Protein AF-A0A7S3SI74-F1 (afdb_monomer_lite)

Foldseek 3Di:
DDDDDDLLVCLVVVPLVVLLVRVVVVLVVVCVVADLVCQQVAEDAAEAEPSLVPHDPVSSVSNLVSVQVSSVPSSHHYDSVRRYYDDPVNVVVVVVVVVCVVVVVPDPPPDDDDDDDDDDDDDDDDDDDDDDDDDDDD

pLDDT: mean 81.72, std 22.65, range [31.23, 97.69]

Sequence (138 aa):
KKVKPGLSSFAARMDLDGCQKNIEELLAFASQFVPKERRSSTPALLKATAGLRAQPAEKASAVLRTVRQTLASSGYKFEDSWADIIKGKEEGGLAWVAANYLHGTFAAECLQNKVGNGGTSGSVVGPSHCKVKGQRDT

Radius of gyration: 23.01 Å; chains: 1; bounding box: 38×57×64 Å

Structure (mmCIF, N/CA/C/O backbone):
data_AF-A0A7S3SI74-F1
#
_entry.id   AF-A0A7S3SI74-F1
#
loop_
_atom_site.group_PDB
_atom_site.id
_atom_site.type_symbol
_atom_site.label_atom_id
_atom_site.label_alt_id
_atom_site.label_comp_id
_atom_site.label_asym_id
_atom_site.label_entity_id
_atom_site.label_seq_id
_atom_site.pdbx_PDB_ins_code
_atom_site.Cartn_x
_atom_site.Cartn_y
_atom_site.Cartn_z
_atom_site.occupancy
_atom_site.B_iso_or_equiv
_atom_site.auth_seq_id
_atom_site.auth_comp_id
_atom_site.auth_asym_id
_atom_site.auth_atom_id
_atom_site.pdbx_PDB_model_num
ATOM 1 N N . LYS A 1 1 ? -12.321 3.335 -3.061 1.00 85.19 1 LYS A N 1
ATOM 2 C CA . LYS A 1 1 ? -11.743 4.098 -4.198 1.00 85.19 1 LYS A CA 1
ATOM 3 C C . LYS A 1 1 ? -10.522 3.345 -4.728 1.00 85.19 1 LYS A C 1
ATOM 5 O O . LYS A 1 1 ? -9.789 2.791 -3.922 1.00 85.19 1 LYS A O 1
ATOM 10 N N . LYS A 1 2 ? -10.308 3.298 -6.048 1.00 89.44 2 LYS A N 1
ATOM 11 C CA . LYS A 1 2 ? -9.064 2.811 -6.673 1.00 89.44 2 LYS A CA 1
ATOM 12 C C . LYS A 1 2 ? -8.493 3.948 -7.511 1.00 89.44 2 LYS A C 1
ATOM 14 O O . LYS A 1 2 ? -9.251 4.560 -8.260 1.00 89.44 2 LYS A O 1
ATOM 19 N N . VAL A 1 3 ? -7.198 4.222 -7.382 1.00 90.81 3 VAL A N 1
ATOM 20 C CA . VAL A 1 3 ? -6.516 5.283 -8.135 1.00 90.81 3 VAL A CA 1
ATOM 21 C C . VAL A 1 3 ? -5.533 4.642 -9.116 1.00 90.81 3 VAL A C 1
ATOM 23 O O . VAL A 1 3 ? -4.977 3.574 -8.856 1.00 90.81 3 VAL A O 1
ATOM 26 N N . LYS A 1 4 ? -5.386 5.260 -10.288 1.00 89.12 4 LYS A N 1
ATOM 27 C CA . LYS A 1 4 ? -4.387 4.926 -11.308 1.00 89.12 4 LYS A CA 1
ATOM 28 C C . LYS A 1 4 ? -3.541 6.181 -11.552 1.00 89.12 4 LYS A C 1
ATOM 30 O O . LYS A 1 4 ? -4.097 7.272 -11.466 1.00 89.12 4 LYS A O 1
ATOM 35 N N . PRO A 1 5 ? -2.255 6.058 -11.911 1.00 89.69 5 PRO A N 1
ATOM 36 C CA . PRO A 1 5 ? -1.490 4.827 -12.125 1.00 89.69 5 PRO A CA 1
ATOM 37 C C . PRO A 1 5 ? -1.021 4.174 -10.808 1.00 89.69 5 PRO A C 1
ATOM 39 O O . PRO A 1 5 ? -1.240 4.716 -9.732 1.00 89.69 5 PRO A O 1
ATOM 42 N N . GLY A 1 6 ? -0.450 2.966 -10.883 1.00 92.06 6 GLY A N 1
ATOM 43 C CA . GLY A 1 6 ? 0.053 2.240 -9.707 1.00 92.06 6 GLY A CA 1
ATOM 44 C C . GLY A 1 6 ? 1.485 2.631 -9.323 1.00 92.06 6 GLY A C 1
ATOM 45 O O . GLY A 1 6 ? 2.202 3.240 -10.117 1.00 92.06 6 GLY A O 1
ATOM 46 N N . LEU A 1 7 ? 1.935 2.207 -8.134 1.00 92.38 7 LEU A N 1
ATOM 47 C CA . LEU A 1 7 ? 3.277 2.508 -7.599 1.00 92.38 7 LEU A CA 1
ATOM 48 C C . LEU A 1 7 ? 4.425 2.125 -8.544 1.00 92.38 7 LEU A C 1
ATOM 50 O O . LEU A 1 7 ? 5.407 2.854 -8.647 1.00 92.38 7 LEU A O 1
ATOM 54 N N . SER A 1 8 ? 4.296 1.022 -9.283 1.00 93.12 8 SER A N 1
ATOM 55 C CA . SER A 1 8 ? 5.311 0.595 -10.252 1.00 93.12 8 SER A CA 1
ATOM 56 C C . SER A 1 8 ? 5.497 1.587 -11.403 1.00 93.12 8 SER A C 1
ATOM 58 O O . SER A 1 8 ? 6.614 1.771 -11.874 1.00 93.12 8 SER A O 1
ATOM 60 N N . SER A 1 9 ? 4.436 2.273 -11.835 1.00 94.44 9 SER A N 1
ATOM 61 C CA . SER A 1 9 ? 4.514 3.300 -12.881 1.00 94.44 9 SER A CA 1
ATOM 62 C C . SER A 1 9 ? 5.193 4.578 -12.391 1.00 94.44 9 SER A C 1
ATOM 64 O O . SER A 1 9 ? 5.866 5.252 -13.171 1.00 94.44 9 SER A O 1
ATOM 66 N N . PHE A 1 10 ? 5.019 4.924 -11.113 1.00 94.88 10 PHE A N 1
ATOM 67 C CA . PHE A 1 10 ? 5.733 6.040 -10.490 1.00 94.88 10 PHE A CA 1
ATOM 68 C C . PHE A 1 10 ? 7.214 5.707 -10.304 1.00 94.88 10 PHE A C 1
ATOM 70 O O . PHE A 1 10 ? 8.065 6.520 -10.651 1.00 94.88 10 PHE A O 1
ATOM 77 N N . ALA A 1 11 ? 7.530 4.478 -9.885 1.00 93.88 11 ALA A N 1
ATOM 78 C CA . ALA A 1 11 ? 8.904 3.988 -9.825 1.00 93.88 11 ALA A CA 1
ATOM 79 C C . ALA A 1 11 ? 9.574 3.998 -11.208 1.00 93.88 11 ALA A C 1
ATOM 81 O O . ALA A 1 11 ? 10.671 4.526 -11.354 1.00 93.88 11 ALA A O 1
ATOM 82 N N . ALA A 1 12 ? 8.909 3.496 -12.252 1.00 93.50 12 ALA A N 1
ATOM 83 C CA . ALA A 1 12 ? 9.475 3.471 -13.600 1.00 93.50 12 ALA A CA 1
ATOM 84 C C . ALA A 1 12 ? 9.893 4.873 -14.083 1.00 93.50 12 ALA A C 1
ATOM 86 O O . ALA A 1 12 ? 10.996 5.036 -14.614 1.00 93.50 12 ALA A O 1
ATOM 87 N N . ARG A 1 13 ? 9.037 5.873 -13.828 1.00 94.12 13 ARG A N 1
ATOM 88 C CA . ARG A 1 13 ? 9.210 7.277 -14.237 1.00 94.12 13 ARG A CA 1
ATOM 89 C C . ARG A 1 13 ? 9.996 8.140 -13.246 1.00 94.12 13 ARG A C 1
ATOM 91 O O . ARG A 1 13 ? 10.301 9.275 -13.580 1.00 94.12 13 ARG A O 1
ATOM 98 N N . MET A 1 14 ? 10.316 7.619 -12.059 1.00 94.81 14 MET A N 1
ATOM 99 C CA . MET A 1 14 ? 10.890 8.393 -10.948 1.00 94.81 14 MET A CA 1
ATOM 100 C C . MET A 1 14 ? 10.078 9.641 -10.572 1.00 94.81 14 MET A C 1
ATOM 102 O O . MET A 1 14 ? 10.621 10.668 -10.183 1.00 94.81 14 MET A O 1
ATOM 106 N N . ASP A 1 15 ? 8.754 9.514 -10.644 1.00 96.12 15 ASP A N 1
ATOM 107 C CA . ASP A 1 15 ? 7.798 10.560 -10.280 1.00 96.12 15 ASP A CA 1
ATOM 108 C C . ASP A 1 15 ? 7.361 10.388 -8.815 1.00 96.12 15 ASP A C 1
ATOM 110 O O . ASP A 1 15 ? 6.373 9.709 -8.511 1.00 96.12 15 ASP A O 1
ATOM 114 N N . LEU A 1 16 ? 8.157 10.943 -7.895 1.00 96.38 16 LEU A N 1
ATOM 115 C CA . LEU A 1 16 ? 7.922 10.842 -6.449 1.00 96.38 16 LEU A CA 1
ATOM 116 C C . LEU A 1 16 ? 6.797 11.773 -5.980 1.00 96.38 16 LEU A C 1
ATOM 118 O O . LEU A 1 16 ? 5.990 11.370 -5.144 1.00 96.38 16 LEU A O 1
ATOM 122 N N . ASP A 1 17 ? 6.685 12.966 -6.562 1.00 96.56 17 ASP A N 1
ATOM 123 C CA . ASP A 1 17 ? 5.620 13.919 -6.230 1.00 96.56 17 ASP A CA 1
ATOM 124 C C . ASP A 1 17 ? 4.246 13.382 -6.643 1.00 96.56 17 ASP A C 1
ATOM 126 O O . ASP A 1 17 ? 3.273 13.469 -5.888 1.00 96.56 17 ASP A O 1
ATOM 130 N N . GLY A 1 18 ? 4.156 12.769 -7.828 1.00 95.62 18 GLY A N 1
ATOM 131 C CA . GLY A 1 18 ? 2.951 12.081 -8.278 1.00 95.62 18 GLY A CA 1
ATOM 132 C C . GLY A 1 18 ? 2.589 10.905 -7.374 1.00 95.62 18 GLY A C 1
ATOM 133 O O . GLY A 1 18 ? 1.411 10.712 -7.064 1.00 95.62 18 GLY A O 1
ATOM 134 N N . CYS A 1 19 ? 3.587 10.158 -6.889 1.00 95.94 19 CYS A N 1
ATOM 135 C CA . CYS A 1 19 ? 3.372 9.093 -5.912 1.00 95.94 19 CYS A CA 1
ATOM 136 C C . CYS A 1 19 ? 2.807 9.637 -4.592 1.00 95.94 19 CYS A C 1
ATOM 138 O O . CYS A 1 19 ? 1.824 9.094 -4.089 1.00 95.94 19 CYS A O 1
ATOM 140 N N . GLN A 1 20 ? 3.388 10.705 -4.043 1.00 96.69 20 GLN A N 1
ATOM 141 C CA . GLN A 1 20 ? 2.906 11.333 -2.813 1.00 96.69 20 GLN A CA 1
ATOM 142 C C . GLN A 1 20 ? 1.445 11.773 -2.953 1.00 96.69 20 GLN A C 1
ATOM 144 O O . GLN A 1 20 ? 0.600 11.344 -2.166 1.00 96.69 20 GLN A O 1
ATOM 149 N N . LYS A 1 21 ? 1.120 12.535 -4.005 1.00 96.06 21 LYS A N 1
ATOM 150 C CA . LYS A 1 21 ? -0.252 13.001 -4.273 1.00 96.06 21 LYS A CA 1
ATOM 151 C C . LYS A 1 21 ? -1.245 11.846 -4.407 1.00 96.06 21 LYS A C 1
ATOM 153 O O . LYS A 1 21 ? -2.381 11.942 -3.952 1.00 96.06 21 LYS A O 1
ATOM 158 N N . ASN A 1 22 ? -0.817 10.736 -5.009 1.00 95.81 22 ASN A N 1
ATOM 159 C CA . ASN A 1 22 ? -1.638 9.536 -5.143 1.00 95.81 22 ASN A CA 1
ATOM 160 C C . ASN A 1 22 ? -2.012 8.936 -3.776 1.00 95.81 22 ASN A C 1
ATOM 162 O O . ASN A 1 22 ? -3.169 8.580 -3.550 1.00 95.81 22 ASN A O 1
ATOM 166 N N . ILE A 1 23 ? -1.044 8.847 -2.858 1.00 96.62 23 ILE A N 1
ATOM 167 C CA . ILE A 1 23 ? -1.276 8.352 -1.495 1.00 96.62 23 ILE A CA 1
ATOM 168 C C . ILE A 1 23 ? -2.130 9.339 -0.692 1.00 96.62 23 ILE A C 1
ATOM 170 O O . ILE A 1 23 ? -3.047 8.915 0.010 1.00 96.62 23 ILE A O 1
ATOM 174 N N . GLU A 1 24 ? -1.892 10.641 -0.834 1.00 96.00 24 GLU A N 1
ATOM 175 C CA . GLU A 1 24 ? -2.702 11.685 -0.197 1.00 96.00 24 GLU A CA 1
ATOM 176 C C . GLU A 1 24 ? -4.169 11.629 -0.646 1.00 96.00 24 GLU A C 1
ATOM 178 O O . GLU A 1 24 ? -5.061 11.725 0.196 1.00 96.00 24 GLU A O 1
ATOM 183 N N . GLU A 1 25 ? -4.451 11.383 -1.932 1.00 96.12 25 GLU A N 1
ATOM 184 C CA . GLU A 1 25 ? -5.825 11.195 -2.426 1.00 96.12 25 GLU A CA 1
ATOM 185 C C . GLU A 1 25 ? -6.508 9.994 -1.746 1.00 96.12 25 GLU A C 1
ATOM 187 O O . GLU A 1 25 ? -7.675 10.067 -1.344 1.00 96.12 25 GLU A O 1
ATOM 192 N N . LEU A 1 26 ? -5.784 8.882 -1.578 1.00 96.38 26 LEU A N 1
ATOM 193 C CA . LEU A 1 26 ? -6.301 7.689 -0.902 1.00 96.38 26 LEU A CA 1
ATOM 194 C C . LEU A 1 26 ? -6.567 7.943 0.587 1.00 96.38 26 LEU A C 1
ATOM 196 O O . LEU A 1 26 ? -7.606 7.525 1.106 1.00 96.38 26 LEU A O 1
ATOM 200 N N . LEU A 1 27 ? -5.664 8.654 1.263 1.00 95.94 27 LEU A N 1
ATOM 201 C CA . LEU A 1 27 ? -5.824 9.051 2.662 1.00 95.94 27 LEU A CA 1
ATOM 202 C C . LEU A 1 27 ? -6.981 10.036 2.844 1.00 95.94 27 LEU A C 1
ATOM 204 O O . LEU A 1 27 ? -7.738 9.921 3.810 1.00 95.94 27 LEU A O 1
ATOM 208 N N . ALA A 1 28 ? -7.161 10.973 1.913 1.00 95.31 28 ALA A N 1
ATOM 209 C CA . ALA A 1 28 ? -8.284 11.901 1.914 1.00 95.31 28 ALA A CA 1
ATOM 210 C C . ALA A 1 28 ? -9.616 11.156 1.762 1.00 95.31 28 ALA A C 1
ATOM 212 O O . ALA A 1 28 ? -10.570 11.452 2.479 1.00 95.31 28 ALA A O 1
ATOM 213 N N . PHE A 1 29 ? -9.673 10.139 0.897 1.00 96.19 29 PHE A N 1
ATOM 214 C CA . PHE A 1 29 ? -10.840 9.265 0.785 1.00 96.19 29 PHE A CA 1
ATOM 215 C C . PHE A 1 29 ? -11.106 8.490 2.084 1.00 96.19 29 PHE A C 1
ATOM 217 O O . PHE A 1 29 ? -12.230 8.499 2.576 1.00 96.19 29 PHE A O 1
ATOM 224 N N . ALA A 1 30 ? -10.086 7.863 2.681 1.00 95.44 30 ALA A N 1
ATOM 225 C CA . ALA A 1 30 ? -10.234 7.142 3.951 1.00 95.44 30 ALA A CA 1
ATOM 226 C C . ALA A 1 30 ? -10.711 8.061 5.092 1.00 95.44 30 ALA A C 1
ATOM 228 O O . ALA A 1 30 ? -11.547 7.680 5.912 1.00 95.44 30 ALA A O 1
ATOM 229 N N . SER A 1 31 ? -10.242 9.308 5.088 1.00 95.50 31 SER A N 1
ATOM 230 C CA . SER A 1 31 ? -10.573 10.328 6.085 1.00 95.50 31 SER A CA 1
ATOM 231 C C . SER A 1 31 ? -12.040 10.762 6.080 1.00 95.50 31 SER A C 1
ATOM 233 O O . SER A 1 31 ? -12.475 11.366 7.058 1.00 95.50 31 SER A O 1
ATOM 235 N N . GLN A 1 32 ? -12.804 10.437 5.030 1.00 96.38 32 GLN A N 1
ATOM 236 C CA . GLN A 1 32 ? -14.260 10.636 4.991 1.00 96.38 32 GLN A CA 1
ATOM 237 C C . GLN A 1 32 ? -15.008 9.629 5.877 1.00 96.38 32 GLN A C 1
ATOM 239 O O . GLN A 1 32 ? -16.114 9.910 6.322 1.00 96.38 32 GLN A O 1
ATOM 244 N N . PHE A 1 33 ? -14.402 8.469 6.147 1.00 96.12 33 PHE A N 1
ATOM 245 C CA . PHE A 1 33 ? -15.007 7.385 6.928 1.00 96.12 33 PHE A CA 1
ATOM 246 C C . PHE A 1 33 ? -14.405 7.254 8.328 1.00 96.12 33 PHE A C 1
ATOM 248 O O . PHE A 1 33 ? -15.060 6.732 9.227 1.00 96.12 33 PHE A O 1
ATOM 255 N N . VAL A 1 34 ? -13.162 7.710 8.524 1.00 96.25 34 VAL A N 1
ATOM 256 C CA . VAL A 1 34 ? -12.466 7.659 9.816 1.00 96.25 34 VAL A CA 1
ATOM 257 C C . VAL A 1 34 ? -12.518 9.037 10.494 1.00 96.25 34 VAL A C 1
ATOM 259 O O . VAL A 1 34 ? -11.836 9.969 10.034 1.00 96.25 34 VAL A O 1
ATOM 262 N N . PRO A 1 35 ? -13.275 9.178 11.604 1.00 95.44 35 PRO A N 1
ATOM 263 C CA . PRO A 1 35 ? -13.315 10.404 12.397 1.00 95.44 35 PRO A CA 1
ATOM 264 C C . PRO A 1 35 ? -11.923 10.804 12.874 1.00 95.44 35 PRO A C 1
ATOM 266 O O . PRO A 1 35 ? -11.079 9.941 13.139 1.00 95.44 35 PRO A O 1
ATOM 269 N N . LYS A 1 36 ? -11.676 12.110 12.997 1.00 94.44 36 LYS A N 1
ATOM 270 C CA . LYS A 1 36 ? -10.345 12.661 13.295 1.00 94.44 36 LYS A CA 1
ATOM 271 C C . LYS A 1 36 ? -9.778 12.115 14.608 1.00 94.44 36 LYS A C 1
ATOM 273 O O . LYS A 1 36 ? -8.588 11.828 14.685 1.00 94.44 36 LYS A O 1
ATOM 278 N N . GLU A 1 37 ? -10.644 11.878 15.584 1.00 95.94 37 GLU A N 1
ATOM 279 C CA . GLU A 1 37 ? -10.323 11.393 16.929 1.00 95.94 37 GLU A CA 1
ATOM 280 C C . GLU A 1 37 ? -9.804 9.947 16.907 1.00 95.94 37 GLU A C 1
ATOM 282 O O . GLU A 1 37 ? -9.042 9.541 17.780 1.00 95.94 37 GLU A O 1
ATOM 287 N N . ARG A 1 38 ? -10.188 9.159 15.891 1.00 96.44 38 ARG A N 1
ATOM 288 C CA . ARG A 1 38 ? -9.777 7.755 15.744 1.00 96.44 38 ARG A CA 1
ATOM 289 C C . ARG A 1 38 ? -8.556 7.571 14.848 1.00 96.44 38 ARG A C 1
ATOM 291 O O . ARG A 1 38 ? -8.019 6.467 14.800 1.00 96.44 38 ARG A O 1
ATOM 298 N N . ARG A 1 39 ? -8.085 8.606 14.146 1.00 95.31 39 ARG A N 1
ATOM 299 C CA . ARG A 1 39 ? -6.977 8.464 13.181 1.00 95.31 39 ARG A CA 1
ATOM 300 C C . ARG A 1 39 ? -5.684 8.019 13.858 1.00 95.31 39 ARG A C 1
ATOM 302 O O . ARG A 1 39 ? -5.085 7.046 13.414 1.00 95.31 39 ARG A O 1
ATOM 309 N N . SER A 1 40 ? -5.349 8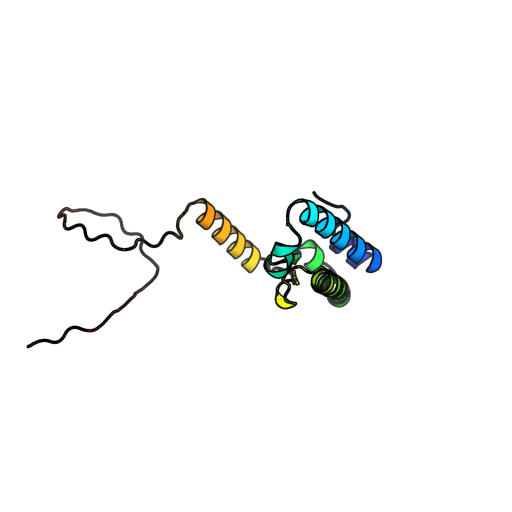.597 15.009 1.00 96.06 40 SER A N 1
ATOM 310 C CA . SER A 1 40 ? -4.147 8.247 15.785 1.00 96.06 40 SER A CA 1
ATOM 311 C C . SER A 1 40 ? -4.126 6.810 16.324 1.00 96.06 40 SER A C 1
ATOM 313 O O . SER A 1 40 ? -3.066 6.310 16.691 1.00 96.06 40 SER A O 1
ATOM 315 N N . SER A 1 41 ? -5.275 6.126 16.372 1.00 96.88 41 SER A N 1
ATOM 316 C CA . SER A 1 41 ? -5.381 4.710 16.756 1.00 96.88 41 SER A CA 1
ATOM 317 C C . SER A 1 41 ? -5.647 3.781 15.571 1.00 96.88 41 SER A C 1
ATOM 319 O O . SER A 1 41 ? -5.555 2.564 15.719 1.00 96.88 41 SER A O 1
ATOM 321 N N . THR A 1 42 ? -5.942 4.333 14.392 1.00 97.50 42 THR A N 1
ATOM 322 C CA . THR A 1 42 ? -6.230 3.568 13.180 1.00 97.50 42 THR A CA 1
ATOM 323 C C . THR A 1 42 ? -4.924 3.287 12.441 1.00 97.50 42 THR A C 1
ATOM 325 O O . THR A 1 42 ? -4.298 4.232 11.954 1.00 97.50 42 THR A O 1
ATOM 328 N N . PRO A 1 43 ? -4.488 2.020 12.346 1.00 97.19 43 PRO A N 1
ATOM 329 C CA . PRO A 1 43 ? -3.245 1.681 11.675 1.00 97.19 43 PRO A CA 1
ATOM 330 C C . PRO A 1 43 ? -3.380 1.828 10.157 1.00 97.19 43 PRO A C 1
ATOM 332 O O . PRO A 1 43 ? -4.287 1.260 9.546 1.00 97.19 43 PRO A O 1
ATOM 335 N N . ALA A 1 44 ? -2.455 2.562 9.542 1.00 96.75 44 ALA A N 1
ATOM 336 C CA . ALA A 1 44 ? -2.311 2.644 8.095 1.00 96.75 44 ALA A CA 1
ATOM 337 C C . ALA A 1 44 ? -1.168 1.726 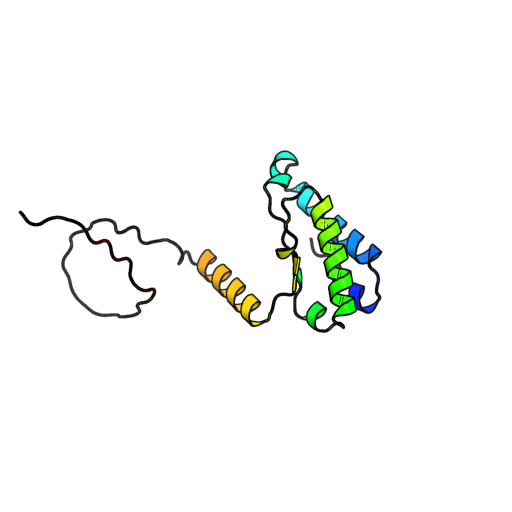7.648 1.00 96.75 44 ALA A C 1
ATOM 339 O O . ALA A 1 44 ? -0.025 1.897 8.060 1.00 96.75 44 ALA A O 1
ATOM 340 N N . LEU A 1 45 ? -1.465 0.737 6.806 1.00 95.88 45 LEU A N 1
ATOM 341 C CA . LEU A 1 45 ? -0.468 -0.193 6.276 1.00 95.88 45 LEU A CA 1
ATOM 342 C C . LEU A 1 45 ? -0.465 -0.136 4.752 1.00 95.88 45 LEU A C 1
ATOM 344 O O . LEU A 1 45 ? -1.521 -0.030 4.128 1.00 95.88 45 LEU A O 1
ATOM 348 N N . LEU A 1 46 ? 0.717 -0.268 4.151 1.00 96.06 46 LEU A N 1
ATOM 349 C CA . LEU A 1 46 ? 0.867 -0.351 2.703 1.00 96.06 46 LEU A CA 1
ATOM 350 C C . LEU A 1 46 ? 1.749 -1.540 2.343 1.00 96.06 46 LEU A C 1
ATOM 352 O O . LEU A 1 46 ? 2.919 -1.606 2.711 1.00 96.06 46 LEU A O 1
ATOM 356 N N . LYS A 1 47 ? 1.188 -2.479 1.582 1.00 94.06 47 LYS A N 1
ATOM 357 C CA . LYS A 1 47 ? 1.914 -3.649 1.086 1.00 94.06 47 LYS A CA 1
ATOM 358 C C . LYS A 1 47 ? 1.987 -3.598 -0.432 1.00 94.06 47 LYS A C 1
ATOM 360 O O . LYS A 1 47 ? 0.988 -3.797 -1.121 1.00 94.06 47 LYS A O 1
ATOM 365 N N . ALA A 1 48 ? 3.170 -3.288 -0.953 1.00 93.81 48 ALA A N 1
ATOM 366 C CA . ALA A 1 48 ? 3.407 -3.256 -2.389 1.00 93.81 48 ALA A CA 1
ATOM 367 C C . ALA A 1 48 ? 3.631 -4.679 -2.919 1.00 93.81 48 ALA A C 1
ATOM 369 O O . ALA A 1 48 ? 4.357 -5.470 -2.323 1.00 93.81 48 ALA A O 1
ATOM 370 N N . THR A 1 49 ? 3.003 -5.017 -4.043 1.00 92.38 49 THR A N 1
ATOM 371 C CA . THR A 1 49 ? 3.016 -6.374 -4.610 1.00 92.38 49 THR A CA 1
ATOM 372 C C . THR A 1 49 ? 4.071 -6.530 -5.716 1.00 92.38 49 THR A C 1
ATOM 374 O O . THR A 1 49 ? 4.999 -5.725 -5.840 1.00 92.38 49 THR A O 1
ATOM 377 N N . ALA A 1 50 ? 3.952 -7.588 -6.527 1.00 90.06 50 ALA A N 1
ATOM 378 C CA . ALA A 1 50 ? 4.914 -7.971 -7.562 1.00 90.06 50 ALA A CA 1
ATOM 379 C C . ALA A 1 50 ? 5.300 -6.840 -8.535 1.00 90.06 50 ALA A C 1
ATOM 381 O O . ALA A 1 50 ? 6.440 -6.792 -8.989 1.00 90.06 50 ALA A O 1
ATOM 382 N N . GLY A 1 51 ? 4.397 -5.896 -8.817 1.00 90.56 51 GLY A N 1
ATOM 383 C CA . GLY A 1 51 ? 4.689 -4.787 -9.728 1.00 90.56 51 GLY A CA 1
ATOM 384 C C . GLY A 1 51 ? 5.854 -3.906 -9.266 1.00 90.56 51 GLY A C 1
ATOM 385 O O . GLY A 1 51 ? 6.653 -3.476 -10.093 1.00 90.56 51 GLY A O 1
ATOM 386 N N . LEU A 1 52 ? 5.974 -3.652 -7.958 1.00 92.38 52 LEU A N 1
ATOM 387 C CA . LEU A 1 52 ? 7.085 -2.864 -7.417 1.00 92.38 52 LEU A CA 1
ATOM 388 C C . LEU A 1 52 ? 8.351 -3.718 -7.243 1.00 92.38 52 LEU A C 1
ATOM 390 O O . LEU A 1 52 ? 9.445 -3.201 -7.433 1.00 92.38 52 LEU A O 1
ATOM 394 N N . ARG A 1 53 ? 8.205 -5.030 -6.985 1.00 91.19 53 ARG A N 1
ATOM 395 C CA . ARG A 1 53 ? 9.326 -5.998 -6.972 1.00 91.19 53 ARG A CA 1
ATOM 396 C C . ARG A 1 53 ? 10.074 -6.062 -8.301 1.00 91.19 53 ARG A C 1
ATOM 398 O O . ARG A 1 53 ? 11.267 -6.322 -8.306 1.00 91.19 53 ARG A O 1
ATOM 405 N N . ALA A 1 54 ? 9.368 -5.861 -9.411 1.00 92.19 54 ALA A N 1
ATOM 406 C CA . ALA A 1 54 ? 9.947 -5.907 -10.751 1.00 92.19 54 ALA A CA 1
ATOM 407 C C . ALA A 1 54 ? 10.756 -4.648 -11.121 1.00 92.19 54 ALA A C 1
ATOM 409 O O . ALA A 1 54 ? 11.358 -4.606 -12.190 1.00 92.19 54 ALA A O 1
ATOM 410 N N . GLN A 1 55 ? 10.738 -3.601 -10.290 1.00 93.81 55 GLN A N 1
ATOM 411 C CA . GLN A 1 55 ? 11.511 -2.381 -10.524 1.00 93.81 55 GLN A CA 1
ATOM 412 C C . GLN A 1 55 ? 12.921 -2.504 -9.924 1.00 93.81 55 GLN A C 1
ATOM 414 O O . GLN A 1 55 ? 13.103 -3.253 -8.964 1.00 93.81 55 GLN A O 1
ATOM 419 N N . PRO A 1 56 ? 13.914 -1.746 -10.432 1.00 95.38 56 PRO A N 1
ATOM 420 C CA . PRO A 1 56 ? 15.230 -1.651 -9.801 1.00 95.38 56 PRO A CA 1
ATOM 421 C C . PRO A 1 56 ? 15.126 -1.297 -8.312 1.00 95.38 56 PRO A C 1
ATOM 423 O O . PRO A 1 56 ? 14.273 -0.490 -7.923 1.00 95.38 56 PRO A O 1
ATOM 426 N N . ALA A 1 57 ? 15.987 -1.888 -7.483 1.00 93.12 57 ALA A N 1
ATOM 427 C CA . ALA A 1 57 ? 15.892 -1.800 -6.026 1.00 93.12 57 ALA A CA 1
ATOM 428 C C . ALA A 1 57 ? 15.961 -0.351 -5.521 1.00 93.12 57 ALA A C 1
ATOM 430 O O . ALA A 1 57 ? 15.203 0.041 -4.634 1.00 93.12 57 ALA A O 1
ATOM 431 N N . GLU A 1 58 ? 16.805 0.472 -6.140 1.00 94.94 58 GLU A N 1
ATOM 432 C CA . GLU A 1 58 ? 16.977 1.890 -5.827 1.00 94.94 58 GLU A CA 1
ATOM 433 C C . GLU A 1 58 ? 15.682 2.661 -6.095 1.00 94.94 58 GLU A C 1
ATOM 435 O O . GLU A 1 58 ? 15.230 3.459 -5.271 1.00 94.94 58 GLU A O 1
ATOM 440 N N . LYS A 1 59 ? 15.037 2.363 -7.230 1.00 95.69 59 LYS A N 1
ATOM 441 C CA . LYS A 1 59 ? 13.778 2.985 -7.647 1.00 95.69 59 LYS A CA 1
ATOM 442 C C . LYS A 1 59 ? 12.625 2.597 -6.723 1.00 95.69 59 LYS A C 1
ATOM 444 O O . LYS A 1 59 ? 11.859 3.456 -6.285 1.00 95.69 59 LYS A O 1
ATOM 449 N N . ALA A 1 60 ? 12.509 1.309 -6.410 1.00 95.06 60 ALA A N 1
ATOM 450 C CA . ALA A 1 60 ? 11.498 0.798 -5.492 1.00 95.06 60 ALA A CA 1
ATOM 451 C C . ALA A 1 60 ? 11.671 1.380 -4.078 1.00 95.06 60 ALA A C 1
ATOM 453 O O . ALA A 1 60 ? 10.695 1.817 -3.467 1.00 95.06 60 ALA A O 1
ATOM 454 N N . SER A 1 61 ? 12.914 1.450 -3.590 1.00 95.12 61 SER A N 1
ATOM 455 C CA . SER A 1 61 ? 13.256 2.029 -2.287 1.00 95.12 61 SER A CA 1
ATOM 456 C C . SER A 1 61 ? 12.930 3.523 -2.213 1.00 95.12 61 SER A C 1
ATOM 458 O O . SER A 1 61 ? 12.337 3.975 -1.233 1.00 95.12 61 SER A O 1
ATOM 460 N N . ALA A 1 62 ? 13.226 4.290 -3.269 1.00 96.25 62 ALA A N 1
ATOM 461 C CA . ALA A 1 62 ? 12.879 5.709 -3.333 1.00 96.25 62 ALA A CA 1
ATOM 462 C C . ALA A 1 62 ? 11.363 5.937 -3.216 1.00 96.25 62 ALA A C 1
ATOM 464 O O . ALA A 1 62 ? 10.931 6.764 -2.416 1.00 96.25 62 ALA A O 1
ATOM 465 N N . VAL A 1 63 ? 10.560 5.153 -3.943 1.00 96.56 63 VAL A N 1
ATOM 466 C CA . VAL A 1 63 ? 9.093 5.221 -3.865 1.00 96.56 63 VAL A CA 1
ATOM 467 C C . VAL A 1 63 ? 8.584 4.828 -2.479 1.00 96.56 63 VAL A C 1
ATOM 469 O O . VAL A 1 63 ? 7.758 5.540 -1.913 1.00 96.56 63 VAL A O 1
ATOM 472 N N . LEU A 1 64 ? 9.086 3.737 -1.891 1.00 96.44 64 LEU A N 1
ATOM 473 C CA . LEU A 1 64 ? 8.682 3.333 -0.538 1.00 96.44 64 LEU A CA 1
ATOM 474 C C . LEU A 1 64 ? 9.031 4.387 0.510 1.00 96.44 64 LEU A C 1
ATOM 476 O O . LEU A 1 64 ? 8.247 4.611 1.428 1.00 96.44 64 LEU A O 1
ATOM 480 N N . ARG A 1 65 ? 10.183 5.049 0.376 1.00 97.00 65 ARG A N 1
ATOM 481 C CA . ARG A 1 65 ? 10.581 6.140 1.268 1.00 97.00 65 ARG A CA 1
ATOM 482 C C . ARG A 1 65 ? 9.594 7.301 1.196 1.00 97.00 65 ARG A C 1
ATOM 484 O O . ARG A 1 65 ? 9.157 7.764 2.245 1.00 97.00 65 ARG A O 1
ATOM 491 N N . THR A 1 66 ? 9.195 7.719 -0.005 1.00 97.00 66 THR A N 1
ATOM 492 C CA . THR A 1 66 ? 8.156 8.746 -0.176 1.00 97.00 66 THR A CA 1
ATOM 493 C C . THR A 1 66 ? 6.845 8.312 0.474 1.00 97.00 66 THR A C 1
ATOM 495 O O . THR A 1 66 ? 6.276 9.056 1.262 1.00 97.00 66 THR A O 1
ATOM 498 N N . VAL A 1 67 ? 6.406 7.073 0.235 1.00 97.06 67 VAL A N 1
ATOM 499 C CA . VAL A 1 67 ? 5.189 6.526 0.852 1.00 97.06 67 VAL A CA 1
ATOM 500 C C . VAL A 1 67 ? 5.259 6.555 2.384 1.00 97.06 67 VAL A C 1
ATOM 502 O O . VAL A 1 67 ? 4.297 6.975 3.023 1.00 97.06 67 VAL A O 1
ATOM 505 N N . ARG A 1 68 ? 6.383 6.135 2.981 1.00 97.56 68 ARG A N 1
ATOM 506 C CA . ARG A 1 68 ? 6.595 6.171 4.440 1.00 97.56 68 ARG A CA 1
ATOM 507 C C . ARG A 1 68 ? 6.472 7.587 4.982 1.00 97.56 68 ARG A C 1
ATOM 509 O O . ARG A 1 68 ? 5.745 7.802 5.943 1.00 97.56 68 ARG A O 1
ATOM 516 N N . GLN A 1 69 ? 7.114 8.551 4.326 1.00 97.25 69 GLN A N 1
ATOM 517 C CA . GLN A 1 69 ? 7.045 9.960 4.713 1.00 97.25 69 GLN A CA 1
ATOM 518 C C . GLN A 1 69 ? 5.608 10.494 4.658 1.00 97.25 69 GLN A C 1
ATOM 520 O O . GLN A 1 69 ? 5.164 11.139 5.604 1.00 97.25 69 GLN A O 1
ATOM 525 N N . THR A 1 70 ? 4.860 10.178 3.596 1.00 97.00 70 THR A N 1
ATOM 526 C CA . THR A 1 70 ? 3.455 10.589 3.452 1.00 97.00 70 THR A CA 1
ATOM 527 C C . THR A 1 70 ? 2.544 9.942 4.498 1.00 97.00 70 THR A C 1
ATOM 529 O O . THR A 1 70 ? 1.649 10.591 5.033 1.00 97.00 70 THR A O 1
ATOM 532 N N . LEU A 1 71 ? 2.749 8.661 4.817 1.00 96.94 71 LEU A N 1
ATOM 533 C CA . LEU A 1 71 ? 1.954 7.974 5.838 1.00 96.94 71 LEU A CA 1
ATOM 534 C C . LEU A 1 71 ? 2.282 8.481 7.246 1.00 96.94 71 LEU A C 1
ATOM 536 O O . LEU A 1 71 ? 1.360 8.702 8.030 1.00 96.94 71 LEU A O 1
ATOM 540 N N . ALA A 1 72 ? 3.554 8.742 7.545 1.00 96.50 72 ALA A N 1
ATOM 541 C CA . ALA A 1 72 ? 3.983 9.297 8.826 1.00 96.50 72 ALA A CA 1
ATOM 542 C C . ALA A 1 72 ? 3.397 10.697 9.088 1.00 96.50 72 ALA A C 1
ATOM 544 O O . ALA A 1 72 ? 3.030 11.009 10.219 1.00 96.50 72 ALA A O 1
ATOM 545 N N . SER A 1 73 ? 3.246 11.529 8.052 1.00 95.81 73 SER A N 1
ATOM 546 C CA . SER A 1 73 ? 2.658 12.873 8.176 1.00 95.81 73 SER A CA 1
ATOM 547 C C . SER A 1 73 ? 1.123 12.902 8.133 1.00 95.81 73 SER A C 1
ATOM 549 O O . SER A 1 73 ? 0.520 13.951 8.355 1.00 95.81 73 SER A O 1
ATOM 551 N N . SER A 1 74 ? 0.463 11.765 7.887 1.00 94.19 74 SER A N 1
ATOM 552 C CA . SER A 1 74 ? -0.989 11.698 7.654 1.00 94.19 74 SER A CA 1
ATOM 553 C C . SER A 1 74 ? -1.866 11.837 8.910 1.00 94.19 74 SER A C 1
ATOM 555 O O . SER A 1 74 ? -3.079 12.036 8.801 1.00 94.19 74 SER A O 1
ATOM 557 N N . GLY A 1 75 ? -1.283 11.692 10.105 1.00 94.69 75 GLY A N 1
ATOM 558 C CA . GLY A 1 75 ? -2.010 11.648 11.382 1.00 94.69 75 GLY A CA 1
ATOM 559 C C . GLY A 1 75 ? -2.674 10.300 11.700 1.00 94.69 75 GLY A C 1
ATOM 560 O O . GLY A 1 75 ? -3.326 10.172 12.738 1.00 94.69 75 GLY A O 1
ATOM 561 N N . TYR A 1 76 ? -2.517 9.299 10.830 1.00 97.31 76 TYR A N 1
ATOM 562 C CA . TYR A 1 76 ? -2.855 7.910 11.137 1.00 97.31 76 TYR A CA 1
ATOM 563 C C . TYR A 1 76 ? -1.757 7.250 11.974 1.00 97.31 76 TYR A C 1
ATOM 565 O O . TYR A 1 76 ? -0.607 7.690 11.960 1.00 97.31 76 TYR A O 1
ATOM 573 N N . LYS A 1 77 ? -2.085 6.161 12.679 1.00 97.44 77 LYS A N 1
ATOM 574 C CA . LYS A 1 77 ? -1.056 5.338 13.324 1.00 97.44 77 LYS A CA 1
ATOM 575 C C . LYS A 1 77 ? -0.210 4.667 12.244 1.00 97.44 77 LYS A C 1
ATOM 577 O O . LYS A 1 77 ? -0.744 3.909 11.433 1.00 97.44 77 LYS A O 1
ATOM 582 N N . PHE A 1 78 ? 1.093 4.914 12.249 1.00 97.69 78 PHE A N 1
ATOM 583 C CA . PHE A 1 78 ? 2.003 4.388 11.240 1.00 97.69 78 PHE A CA 1
ATOM 584 C C . PHE A 1 78 ? 3.352 4.001 11.847 1.00 97.69 78 PHE A C 1
ATOM 586 O O . PHE A 1 78 ? 3.846 4.678 12.740 1.00 97.69 78 PHE A O 1
ATOM 593 N N . GLU A 1 79 ? 3.935 2.929 11.315 1.00 96.56 79 GLU A N 1
ATOM 594 C CA . GLU A 1 79 ? 5.285 2.455 11.615 1.00 96.56 79 GLU A CA 1
ATOM 595 C C . GLU A 1 79 ? 5.998 2.176 10.287 1.00 96.56 79 GLU A C 1
ATOM 597 O O . GLU A 1 79 ? 5.406 1.582 9.382 1.00 96.56 79 GLU A O 1
ATOM 602 N N . ASP A 1 80 ? 7.281 2.518 10.168 1.00 94.50 80 ASP A N 1
ATOM 603 C CA . ASP A 1 80 ? 8.038 2.372 8.913 1.00 94.50 80 ASP A CA 1
ATOM 604 C C . ASP A 1 80 ? 8.024 0.940 8.349 1.00 94.50 80 ASP A C 1
ATOM 606 O O . ASP A 1 80 ? 7.959 0.740 7.132 1.00 94.50 80 ASP A O 1
ATOM 610 N N . SER A 1 81 ? 8.015 -0.065 9.233 1.00 94.50 81 SER A N 1
ATOM 611 C CA . SER A 1 81 ? 7.942 -1.492 8.879 1.00 94.50 81 SER A CA 1
ATOM 612 C C . SER A 1 81 ? 6.605 -1.910 8.242 1.00 94.50 81 SER A C 1
ATOM 614 O O . SER A 1 81 ? 6.494 -2.972 7.618 1.00 94.50 81 SER A O 1
ATOM 616 N N . TRP A 1 82 ? 5.559 -1.093 8.374 1.00 95.69 82 TRP A N 1
ATOM 617 C CA . TRP A 1 82 ? 4.237 -1.393 7.828 1.00 95.69 82 TRP A CA 1
ATOM 618 C C . TRP A 1 82 ? 4.112 -1.034 6.351 1.00 95.69 82 TRP A C 1
ATOM 620 O O . TRP A 1 82 ? 3.271 -1.628 5.671 1.00 95.69 82 TRP A O 1
ATOM 630 N N . ALA A 1 83 ? 4.967 -0.139 5.849 1.00 96.31 83 ALA A N 1
ATOM 631 C CA . ALA A 1 83 ? 5.110 0.152 4.428 1.00 96.31 83 ALA A CA 1
ATOM 632 C C . ALA A 1 83 ? 6.278 -0.648 3.839 1.00 96.31 83 ALA A C 1
ATOM 634 O O . ALA A 1 83 ? 7.445 -0.251 3.938 1.00 96.31 83 ALA A O 1
ATOM 635 N N . ASP A 1 84 ? 5.958 -1.785 3.223 1.00 94.62 84 ASP A N 1
ATOM 636 C CA . ASP A 1 84 ? 6.968 -2.676 2.652 1.00 94.62 84 ASP A CA 1
ATOM 637 C C . ASP A 1 84 ? 6.451 -3.448 1.434 1.00 94.62 84 ASP A C 1
ATOM 639 O O . ASP A 1 84 ? 5.251 -3.497 1.148 1.00 94.62 84 ASP A O 1
ATOM 643 N N . ILE A 1 85 ? 7.372 -4.059 0.701 1.00 94.44 85 ILE A N 1
ATOM 644 C CA . ILE A 1 85 ? 7.072 -4.951 -0.408 1.00 94.44 85 ILE A CA 1
ATOM 645 C C . ILE A 1 85 ? 6.821 -6.359 0.127 1.00 94.44 85 ILE A C 1
ATOM 647 O O . ILE A 1 85 ? 7.682 -6.960 0.762 1.00 94.44 85 ILE A O 1
ATOM 651 N N . ILE A 1 86 ? 5.655 -6.919 -0.187 1.00 92.25 86 ILE A N 1
ATOM 652 C CA . ILE A 1 86 ? 5.309 -8.274 0.236 1.00 92.25 86 ILE A CA 1
ATOM 653 C C . ILE A 1 86 ? 6.002 -9.323 -0.638 1.00 92.25 86 ILE A C 1
ATOM 655 O O . ILE A 1 86 ? 5.936 -9.271 -1.876 1.00 92.25 86 ILE A O 1
ATOM 659 N N . LYS A 1 87 ? 6.647 -10.307 -0.005 1.00 89.00 87 LYS A N 1
ATOM 660 C CA . LYS A 1 87 ? 7.205 -11.477 -0.694 1.00 89.00 87 LYS A CA 1
ATOM 661 C C . LYS A 1 87 ? 6.077 -12.448 -1.042 1.00 89.00 87 LYS A C 1
ATOM 663 O O . LYS A 1 87 ? 5.099 -12.567 -0.313 1.00 89.00 87 LYS A O 1
ATOM 668 N N . GLY A 1 88 ? 6.227 -13.215 -2.124 1.00 83.06 88 GLY A N 1
ATOM 669 C CA . GLY A 1 88 ? 5.169 -14.132 -2.583 1.00 83.06 88 GLY A CA 1
ATOM 670 C C . GLY A 1 88 ? 4.701 -15.142 -1.520 1.00 83.06 88 GLY A C 1
ATOM 671 O O . GLY A 1 88 ? 3.511 -15.410 -1.407 1.00 83.06 88 GLY A O 1
ATOM 672 N N . LYS A 1 89 ? 5.613 -15.648 -0.675 1.00 85.31 89 LYS A N 1
ATOM 673 C CA . LYS A 1 89 ? 5.254 -16.542 0.442 1.00 85.31 89 LYS A CA 1
ATOM 674 C C . LYS A 1 89 ? 4.413 -15.836 1.516 1.00 85.31 89 LYS A C 1
ATOM 676 O O . LYS A 1 89 ? 3.497 -16.437 2.066 1.00 85.31 89 LYS A O 1
ATOM 681 N N . GLU A 1 90 ? 4.718 -14.573 1.807 1.00 87.75 90 GLU A N 1
ATOM 682 C CA . GLU A 1 90 ? 3.973 -13.765 2.781 1.00 87.75 90 GLU A CA 1
ATOM 683 C C . GLU A 1 90 ? 2.575 -13.426 2.259 1.00 87.75 90 GLU A C 1
ATOM 685 O O . GLU A 1 90 ? 1.612 -13.459 3.018 1.00 87.75 90 GLU A O 1
ATOM 690 N N . GLU A 1 91 ? 2.450 -13.173 0.954 1.00 89.12 91 GLU A N 1
ATOM 691 C CA . GLU A 1 91 ? 1.169 -12.931 0.281 1.00 89.12 91 GLU A CA 1
ATOM 692 C C . GLU A 1 91 ? 0.218 -14.126 0.440 1.00 89.12 91 GLU A C 1
ATOM 694 O O . GLU A 1 91 ? -0.935 -13.946 0.833 1.00 89.12 91 GLU A O 1
ATOM 699 N N . GLY A 1 92 ? 0.726 -15.351 0.260 1.00 90.69 92 GLY A N 1
ATOM 700 C CA . GLY A 1 92 ? -0.035 -16.575 0.528 1.00 90.69 92 GLY A CA 1
ATOM 701 C C . GLY A 1 92 ? -0.426 -16.737 2.001 1.00 90.69 92 GLY A C 1
ATOM 702 O O . GLY A 1 92 ? -1.557 -17.112 2.300 1.00 90.69 92 GLY A O 1
ATOM 703 N N . GLY A 1 93 ? 0.477 -16.3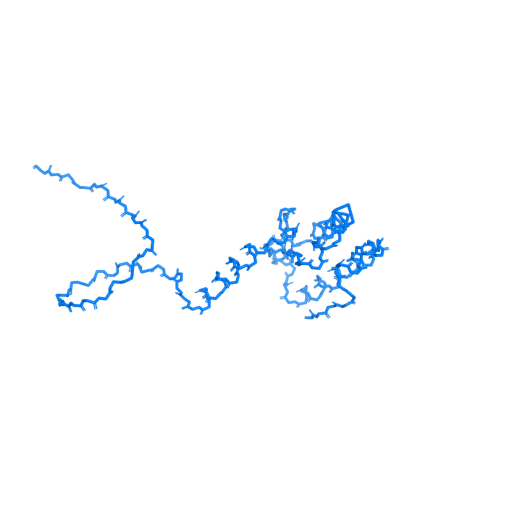99 2.928 1.00 92.31 93 GLY A N 1
ATOM 704 C CA . GLY A 1 93 ? 0.194 -16.428 4.366 1.00 92.31 93 GLY A CA 1
ATOM 705 C C . GLY A 1 93 ? -0.918 -15.457 4.773 1.00 92.31 93 GLY A C 1
ATOM 706 O O . GLY A 1 93 ? -1.855 -15.857 5.460 1.00 92.31 93 GLY A O 1
ATOM 707 N N . LEU A 1 94 ? -0.865 -14.205 4.305 1.00 90.62 94 LEU A N 1
ATOM 708 C CA . LEU A 1 94 ? -1.917 -13.215 4.566 1.00 90.62 94 LEU A CA 1
ATOM 709 C C . LEU A 1 94 ? -3.260 -13.636 3.965 1.00 90.62 94 LEU A C 1
ATOM 711 O O . LEU A 1 94 ? -4.289 -13.482 4.619 1.00 90.62 94 LEU A O 1
ATOM 715 N N . ALA A 1 95 ? -3.258 -14.197 2.752 1.00 91.44 95 ALA A N 1
ATOM 716 C CA . ALA A 1 95 ? -4.470 -14.712 2.124 1.00 91.44 95 ALA A CA 1
ATOM 717 C C . ALA A 1 95 ? -5.075 -15.881 2.921 1.00 91.44 95 ALA A C 1
ATOM 719 O O . ALA A 1 95 ? -6.284 -15.911 3.144 1.00 91.44 95 ALA A O 1
ATOM 720 N N . TRP A 1 96 ? -4.241 -16.808 3.406 1.00 93.44 96 TRP A N 1
ATOM 721 C CA . TRP A 1 96 ? -4.687 -17.919 4.248 1.00 93.44 96 TRP A CA 1
ATOM 722 C C . TRP A 1 96 ? -5.270 -17.429 5.577 1.00 93.44 96 TRP A C 1
ATOM 724 O O . TRP A 1 96 ? -6.338 -17.892 5.977 1.00 93.44 96 TRP A O 1
ATOM 734 N N . VAL A 1 97 ? -4.624 -16.458 6.233 1.00 93.31 97 VAL A N 1
ATOM 735 C CA . VAL A 1 97 ? -5.152 -15.842 7.461 1.00 93.31 97 VAL A CA 1
ATOM 736 C C . VAL A 1 97 ? -6.488 -15.160 7.185 1.00 93.31 97 VAL A C 1
ATOM 738 O O . VAL A 1 97 ? -7.442 -15.387 7.920 1.00 93.31 97 VAL A O 1
ATOM 741 N N . ALA A 1 98 ? -6.598 -14.378 6.111 1.00 92.50 98 ALA A N 1
ATOM 742 C CA . ALA A 1 98 ? -7.851 -13.726 5.747 1.00 92.50 98 ALA A CA 1
ATOM 743 C C . ALA A 1 98 ? -8.980 -14.745 5.506 1.00 92.50 98 ALA A C 1
ATOM 745 O O . ALA A 1 98 ? -10.082 -14.566 6.020 1.00 92.50 98 ALA A O 1
ATOM 746 N N . ALA A 1 99 ? -8.704 -15.842 4.792 1.00 93.19 99 ALA A N 1
ATOM 747 C CA . ALA A 1 99 ? -9.683 -16.899 4.541 1.00 93.19 99 ALA A CA 1
ATOM 748 C C . ALA A 1 99 ? -10.147 -17.588 5.837 1.00 93.19 99 ALA A C 1
ATOM 750 O O . ALA A 1 99 ? -11.342 -17.782 6.045 1.00 93.19 99 ALA A O 1
ATOM 751 N N . ASN A 1 100 ? -9.213 -17.911 6.733 1.00 92.94 100 ASN A N 1
ATOM 752 C CA . ASN A 1 100 ? -9.503 -18.557 8.016 1.00 92.94 100 ASN A CA 1
ATOM 753 C C . ASN A 1 100 ? -10.233 -17.630 8.994 1.00 92.94 100 ASN A C 1
ATOM 755 O O . ASN A 1 100 ? -11.132 -18.066 9.711 1.00 92.94 100 ASN A O 1
ATOM 759 N N . TYR A 1 101 ? -9.911 -16.336 8.967 1.00 91.00 101 TYR A N 1
ATOM 760 C CA . TYR A 1 101 ? -10.632 -15.327 9.734 1.00 91.00 101 TYR A CA 1
ATOM 761 C C . TYR A 1 101 ? -12.094 -15.250 9.301 1.00 91.00 101 TYR A C 1
ATOM 763 O O . TYR A 1 101 ? -12.985 -15.286 10.144 1.00 91.00 101 TYR A O 1
ATOM 771 N N . LEU A 1 102 ? -12.347 -15.226 7.989 1.00 88.94 102 LEU A N 1
ATOM 772 C CA . LEU A 1 102 ? -13.706 -15.254 7.446 1.00 88.94 102 LEU A CA 1
ATOM 773 C C . LEU A 1 102 ? -14.438 -16.567 7.753 1.00 88.94 102 LEU A C 1
ATOM 775 O O . LEU A 1 102 ? -15.653 -16.555 7.922 1.00 88.94 102 LEU A O 1
ATOM 779 N N . HIS A 1 103 ? -13.714 -17.684 7.846 1.00 88.25 103 HIS A N 1
ATOM 780 C CA . HIS A 1 103 ? -14.282 -18.984 8.203 1.00 88.25 103 HIS A CA 1
ATOM 781 C C . HIS A 1 103 ? -14.492 -19.167 9.718 1.00 88.25 103 HIS A C 1
ATOM 783 O O . HIS A 1 103 ? -15.108 -20.142 10.135 1.00 88.25 103 HIS A O 1
ATOM 789 N N . GLY A 1 104 ? -13.992 -18.256 10.559 1.00 85.56 104 GLY A N 1
ATOM 790 C CA . GLY A 1 104 ? -14.126 -18.350 12.014 1.00 85.56 104 GLY A CA 1
ATOM 791 C C . GLY A 1 104 ? -13.261 -19.436 12.666 1.00 85.56 104 GLY A C 1
ATOM 792 O O . GLY A 1 104 ? -13.477 -19.762 13.830 1.00 85.56 104 GLY A O 1
ATOM 793 N N . THR A 1 105 ? -12.253 -19.973 11.969 1.00 83.50 105 THR A N 1
ATOM 794 C CA . THR A 1 105 ? -11.386 -21.052 12.493 1.00 83.50 105 THR A CA 1
ATOM 795 C C . THR A 1 105 ? -10.436 -20.597 13.600 1.00 83.50 105 THR A C 1
ATOM 797 O O . THR A 1 105 ? -9.833 -21.427 14.272 1.00 83.50 105 THR A O 1
ATOM 800 N N . PHE A 1 106 ? -10.297 -19.286 13.815 1.00 82.12 106 PHE A N 1
ATOM 801 C CA . PHE A 1 106 ? -9.496 -18.724 14.905 1.00 82.12 106 PHE A CA 1
ATOM 802 C C . PHE A 1 106 ? -10.245 -18.624 16.240 1.00 82.12 106 PHE A C 1
ATOM 804 O O . PHE A 1 106 ? -9.676 -18.132 17.215 1.00 82.12 106 PHE A O 1
ATOM 811 N N . ALA A 1 107 ? -11.506 -19.066 16.312 1.00 72.62 107 ALA A N 1
ATOM 812 C CA . ALA A 1 107 ? -12.198 -19.200 17.583 1.00 72.62 107 ALA A CA 1
ATOM 813 C C . ALA A 1 107 ? -11.512 -20.294 18.412 1.00 72.62 107 ALA A C 1
ATOM 815 O O . ALA A 1 107 ? -11.525 -21.468 18.052 1.00 72.62 107 ALA A O 1
ATOM 816 N N . ALA A 1 108 ? -10.890 -19.902 19.524 1.00 60.22 108 ALA A N 1
ATOM 817 C CA . ALA A 1 108 ? -10.430 -20.860 20.512 1.00 60.22 108 ALA A CA 1
ATOM 818 C C . ALA A 1 108 ? -11.654 -21.620 21.035 1.00 60.22 108 ALA A C 1
ATOM 820 O O . ALA A 1 108 ? -12.563 -21.004 21.599 1.00 60.22 108 ALA A O 1
ATOM 821 N N . GLU A 1 109 ? -11.671 -22.944 20.882 1.00 57.25 109 GLU A N 1
ATOM 822 C CA . GLU A 1 109 ? -12.485 -23.794 21.744 1.00 57.25 109 GLU A CA 1
ATOM 823 C C . GLU A 1 109 ? -12.006 -23.562 23.179 1.00 57.25 109 GLU A C 1
ATOM 825 O O . GLU A 1 109 ? -11.064 -24.177 23.678 1.00 57.25 109 GLU A O 1
ATOM 830 N N . CYS A 1 110 ? -12.634 -22.605 23.854 1.00 45.31 110 CYS A N 1
ATOM 831 C CA . CYS A 1 110 ? -12.598 -22.545 25.296 1.00 45.31 110 CYS A CA 1
ATOM 832 C C . CYS A 1 110 ? -13.385 -23.775 25.743 1.00 45.31 110 CYS A C 1
ATOM 834 O O . CYS A 1 110 ? -14.608 -23.781 25.617 1.00 45.31 110 CYS A O 1
ATOM 836 N N . LEU A 1 111 ? -12.672 -24.832 26.148 1.00 43.09 111 LEU A N 1
ATOM 837 C CA . LEU A 1 111 ? -13.221 -26.094 26.643 1.00 43.09 111 LEU A CA 1
ATOM 838 C C . LEU A 1 111 ? -14.347 -25.816 27.644 1.00 43.09 111 LEU A C 1
ATOM 840 O O . LEU A 1 111 ? -14.125 -25.612 28.837 1.00 43.09 111 LEU A O 1
ATOM 844 N N . GLN A 1 112 ? -15.580 -25.808 27.148 1.00 40.34 112 GLN A N 1
ATOM 845 C CA . GLN A 1 112 ? -16.753 -25.917 27.982 1.00 40.34 112 GLN A CA 1
ATOM 846 C C . GLN A 1 112 ? -16.795 -27.360 28.445 1.00 40.34 112 GLN A C 1
ATOM 848 O O . GLN A 1 112 ? -17.028 -28.274 27.658 1.00 40.34 112 GLN A O 1
ATOM 853 N N . ASN A 1 113 ? -16.541 -27.536 29.740 1.00 46.25 113 ASN A N 1
ATOM 854 C CA . ASN A 1 113 ? -16.880 -28.725 30.501 1.00 46.25 113 ASN A CA 1
ATOM 855 C C . ASN A 1 113 ? -18.226 -29.288 30.028 1.00 46.25 113 ASN A C 1
ATOM 857 O O . ASN A 1 113 ? -19.283 -28.785 30.409 1.00 46.25 113 ASN A O 1
ATOM 861 N N . LYS A 1 114 ? -18.191 -30.354 29.230 1.00 38.09 114 LYS A N 1
ATOM 862 C CA . LYS A 1 114 ? -19.320 -31.260 29.064 1.00 38.09 114 LYS A CA 1
ATOM 863 C C . LYS A 1 114 ? -18.810 -32.687 29.149 1.00 38.09 114 LYS A C 1
ATOM 865 O O . LYS A 1 114 ? -18.241 -33.235 28.214 1.00 38.09 114 LYS A O 1
ATOM 870 N N . VAL A 1 115 ? -19.022 -33.259 30.330 1.00 48.66 115 VAL A N 1
ATOM 871 C CA . VAL A 1 115 ? -19.091 -34.702 30.553 1.00 48.66 115 VAL A CA 1
ATOM 872 C C . VAL A 1 115 ? -20.111 -35.283 29.568 1.00 48.66 115 VAL A C 1
ATOM 874 O O . VAL A 1 115 ? -21.255 -34.833 29.537 1.00 48.66 115 VAL A O 1
ATOM 877 N N . GLY A 1 116 ? -19.698 -36.269 28.771 1.00 34.81 116 GLY A N 1
ATOM 878 C CA . GLY A 1 116 ? -20.577 -37.016 27.870 1.00 34.81 116 GLY A CA 1
ATOM 879 C C . GLY A 1 116 ? -19.820 -38.090 27.086 1.00 34.81 116 GLY A C 1
ATOM 880 O O . GLY A 1 116 ? -19.104 -37.780 26.142 1.00 34.81 116 GLY A O 1
ATOM 881 N N . ASN A 1 117 ? -19.966 -39.349 27.506 1.00 41.09 117 ASN A N 1
ATOM 882 C CA . ASN A 1 117 ? -19.439 -40.551 26.851 1.00 41.09 117 ASN A CA 1
ATOM 883 C C . ASN A 1 117 ? -19.894 -40.683 25.381 1.00 41.09 117 ASN A C 1
ATOM 885 O O . ASN A 1 117 ? -21.075 -40.492 25.104 1.00 41.09 117 ASN A O 1
ATOM 889 N N . GLY A 1 118 ? -19.013 -41.183 24.497 1.00 36.69 118 GLY A N 1
ATOM 890 C CA . GLY A 1 118 ? -19.436 -41.948 23.307 1.00 36.69 118 GLY A CA 1
ATOM 891 C C . GLY A 1 118 ? -18.658 -41.739 21.995 1.00 36.69 118 GLY A C 1
ATOM 892 O O . GLY A 1 118 ? -19.039 -40.910 21.188 1.00 36.69 118 GLY A O 1
ATOM 893 N N . GLY A 1 119 ? -17.622 -42.559 21.772 1.00 38.78 119 GLY A N 1
ATOM 894 C CA . GLY A 1 119 ? -17.323 -43.309 20.531 1.00 38.78 119 GLY A CA 1
ATOM 895 C C . GLY A 1 119 ? -17.253 -42.670 19.122 1.00 38.78 119 GLY A C 1
ATOM 896 O O . GLY A 1 119 ? -18.261 -42.312 18.530 1.00 38.78 119 GLY A O 1
ATOM 897 N N . THR A 1 120 ? -16.072 -42.866 18.509 1.00 38.44 120 THR A N 1
ATOM 898 C CA . THR A 1 120 ? -15.756 -43.164 17.082 1.00 38.44 120 THR A CA 1
ATOM 899 C C . THR A 1 120 ? -15.364 -42.039 16.092 1.00 38.44 120 THR A C 1
ATOM 901 O O . THR A 1 120 ? -16.188 -41.385 15.473 1.00 38.44 120 THR A O 1
ATOM 904 N N . SER A 1 121 ? -14.036 -41.959 15.894 1.00 49.66 121 SER A N 1
ATOM 905 C CA . SER A 1 121 ? -13.264 -41.938 14.631 1.00 49.66 121 SER A CA 1
ATOM 906 C C . SER A 1 121 ? -13.367 -40.765 13.639 1.00 49.66 121 SER A C 1
ATOM 908 O O . SER A 1 121 ? -14.239 -40.726 12.779 1.00 49.66 121 SER A O 1
ATOM 910 N N . GLY A 1 122 ? -12.320 -39.927 13.639 1.00 37.78 122 GLY A N 1
ATOM 911 C CA . GLY A 1 122 ? -11.953 -39.024 12.540 1.00 37.78 122 GLY A CA 1
ATOM 912 C C . GLY A 1 122 ? -10.811 -38.078 12.929 1.00 37.78 122 GLY A C 1
ATOM 913 O O . GLY A 1 122 ? -11.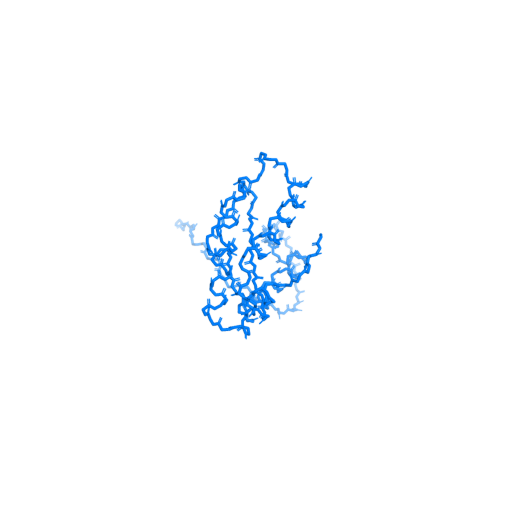055 -36.987 13.429 1.00 37.78 122 GLY A O 1
ATOM 914 N N . SER A 1 123 ? -9.555 -38.498 12.746 1.00 39.25 123 SER A N 1
ATOM 915 C CA . SER A 1 123 ? -8.373 -37.709 13.127 1.00 39.25 123 SER A CA 1
ATOM 916 C C . SER A 1 123 ? -7.973 -36.690 12.055 1.00 39.25 123 SER A C 1
ATOM 918 O O . SER A 1 123 ? 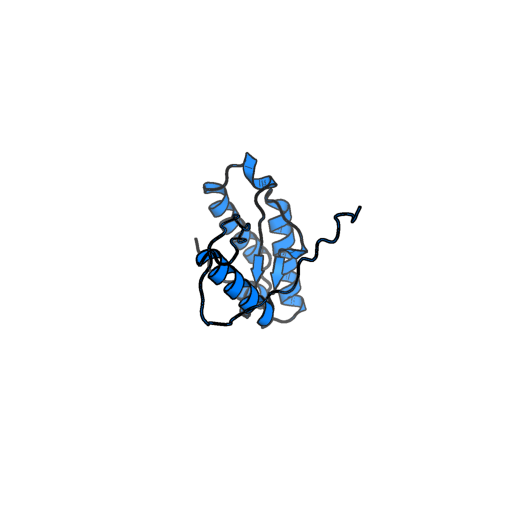-7.483 -37.077 10.998 1.00 39.25 123 SER A O 1
ATOM 920 N N . VAL A 1 124 ? -8.049 -35.396 12.383 1.00 37.59 124 VAL A N 1
ATOM 921 C CA . VAL A 1 124 ? -7.116 -34.361 11.899 1.00 37.59 124 VAL A CA 1
ATOM 922 C C . VAL A 1 124 ? -6.763 -33.475 13.097 1.00 37.59 124 VAL A C 1
ATOM 924 O O . VAL A 1 124 ? -7.641 -32.822 13.651 1.00 37.59 124 VAL A O 1
ATOM 927 N N . VAL A 1 125 ? -5.495 -33.473 13.530 1.00 43.34 125 VAL A N 1
ATOM 928 C CA . VAL A 1 125 ? -5.017 -32.664 14.669 1.00 43.34 125 VAL A CA 1
ATOM 929 C C . VAL A 1 125 ? -3.724 -31.919 14.330 1.00 43.34 125 VAL A C 1
ATOM 931 O O . VAL A 1 125 ? -2.751 -32.522 13.881 1.00 43.34 125 VAL A O 1
ATOM 934 N N . GLY A 1 126 ? -3.717 -30.622 14.659 1.00 33.97 126 GLY A N 1
ATOM 935 C CA . GLY A 1 126 ? -2.552 -29.784 14.979 1.00 33.97 126 GLY A CA 1
ATOM 936 C C . GLY A 1 126 ? -2.954 -28.297 15.011 1.00 33.97 126 GLY A C 1
ATOM 937 O O . GLY A 1 126 ? -3.449 -27.820 13.995 1.00 33.97 126 GLY A O 1
ATOM 938 N N . PRO A 1 127 ? -2.779 -27.560 16.134 1.00 42.25 127 PRO A N 1
ATOM 939 C CA . PRO A 1 127 ? -1.462 -27.354 16.727 1.00 42.25 127 PRO A CA 1
ATOM 940 C C . PRO A 1 127 ? -1.293 -27.906 18.148 1.00 42.25 127 PRO A C 1
ATOM 942 O O . PRO A 1 127 ? -2.232 -28.175 18.893 1.00 42.25 127 PRO A O 1
ATOM 945 N N . SER A 1 128 ? -0.021 -28.092 18.476 1.00 42.69 128 SER A N 1
ATOM 946 C CA . SER A 1 128 ? 0.507 -28.831 19.611 1.00 42.69 128 SER A CA 1
ATOM 947 C C . SER A 1 128 ? 0.442 -28.067 20.940 1.00 42.69 128 SER A C 1
ATOM 949 O O . SER A 1 128 ? 0.961 -26.963 21.053 1.00 42.69 128 SER A O 1
ATOM 951 N N . HIS A 1 129 ? -0.076 -28.769 21.953 1.00 35.44 129 HIS A N 1
ATOM 952 C CA . HIS A 1 129 ? 0.322 -28.766 23.369 1.00 35.44 129 HIS A CA 1
ATOM 953 C C . HIS A 1 129 ? 0.306 -27.441 24.159 1.00 35.44 129 HIS A C 1
ATOM 955 O O . HIS A 1 129 ? 1.297 -26.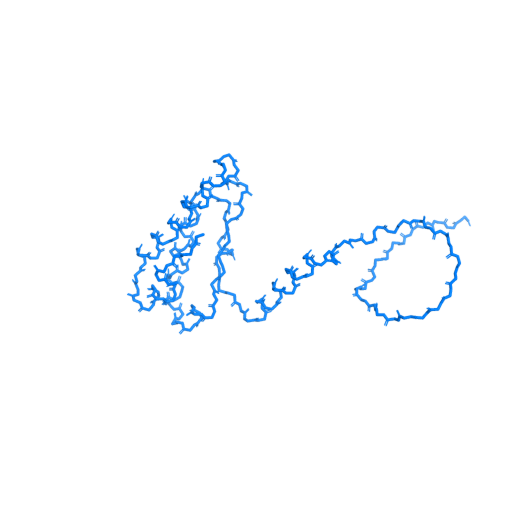719 24.227 1.00 35.44 129 HIS A O 1
ATOM 961 N N . CYS A 1 130 ? -0.756 -27.254 24.953 1.00 31.23 130 CYS A N 1
ATOM 962 C CA . CYS A 1 130 ? -0.695 -26.497 26.204 1.00 31.23 130 CYS A CA 1
ATOM 963 C C . CYS A 1 130 ? -0.633 -27.492 27.376 1.00 31.23 130 CYS A C 1
ATOM 965 O O . CYS A 1 130 ? -1.514 -28.336 27.530 1.00 31.23 130 CYS A O 1
ATOM 967 N N . LYS A 1 131 ? 0.435 -27.436 28.176 1.00 38.75 131 LYS A N 1
ATOM 968 C CA . LYS A 1 131 ? 0.657 -28.290 29.350 1.00 38.75 131 LYS A CA 1
ATOM 969 C C . LYS A 1 131 ? 0.599 -27.399 30.586 1.00 38.75 131 LYS A C 1
ATOM 971 O O . LYS A 1 131 ? 1.471 -26.551 30.743 1.00 38.75 131 LYS A O 1
ATOM 976 N N . VAL A 1 132 ? -0.377 -27.600 31.471 1.00 33.78 132 VAL A N 1
ATOM 977 C CA . VAL A 1 132 ? -0.386 -26.967 32.800 1.00 33.78 132 VAL A CA 1
ATOM 978 C C . VAL A 1 132 ? -0.225 -28.059 33.852 1.00 33.78 132 VAL A C 1
ATOM 980 O O . VAL A 1 132 ? -1.119 -28.865 34.087 1.00 33.78 132 VAL A O 1
ATOM 983 N N . LYS A 1 133 ? 0.976 -28.113 34.438 1.00 37.41 133 LYS A N 1
ATOM 984 C CA . LYS A 1 133 ? 1.308 -28.902 35.629 1.00 37.41 133 LYS A CA 1
ATOM 985 C C . LYS A 1 133 ? 0.834 -28.132 36.859 1.00 37.41 133 LYS A C 1
ATOM 987 O O . LYS A 1 133 ? 1.231 -26.983 37.030 1.00 37.41 133 LYS A O 1
ATOM 992 N N . GLY A 1 134 ? 0.114 -28.802 37.751 1.00 42.72 134 GLY A N 1
ATOM 993 C CA . GLY A 1 134 ? 0.056 -28.397 39.150 1.00 42.72 134 GLY A CA 1
ATOM 994 C C . GLY A 1 134 ? -1.262 -28.716 39.831 1.00 42.72 134 GLY A C 1
ATOM 995 O O . GLY A 1 134 ? -2.137 -27.864 39.863 1.00 42.72 134 GLY A O 1
ATOM 996 N N . GLN A 1 135 ? -1.349 -29.883 40.466 1.00 32.91 135 GLN A N 1
ATOM 997 C CA . GLN A 1 135 ? -2.003 -30.011 41.766 1.00 32.91 135 GLN A CA 1
ATOM 998 C C . GLN A 1 135 ? -1.368 -31.175 42.535 1.00 32.91 135 GLN A C 1
ATOM 1000 O O . GLN A 1 135 ? -0.942 -32.159 41.942 1.00 32.91 135 GLN A O 1
ATOM 1005 N N . ARG A 1 136 ? -1.162 -30.923 43.828 1.00 36.12 136 ARG A N 1
ATOM 1006 C CA . ARG A 1 136 ? -0.338 -31.667 44.782 1.00 36.12 136 ARG A CA 1
ATOM 1007 C C . ARG A 1 136 ? -1.084 -32.908 45.261 1.00 36.12 136 ARG A C 1
ATOM 1009 O O . ARG A 1 136 ? -2.242 -32.776 45.646 1.00 36.12 136 ARG A O 1
ATOM 1016 N N . ASP A 1 137 ? -0.391 -34.039 45.291 1.00 34.47 137 ASP A N 1
ATOM 1017 C CA . ASP A 1 137 ? -0.828 -35.225 46.021 1.00 34.47 137 ASP A CA 1
ATOM 1018 C C . ASP A 1 137 ? -0.613 -34.998 47.526 1.00 34.47 137 ASP A C 1
ATOM 1020 O O . ASP A 1 137 ? 0.412 -34.448 47.946 1.00 34.47 137 ASP A O 1
ATOM 1024 N N . THR A 1 138 ? -1.636 -35.354 48.301 1.00 38.47 138 THR A N 1
ATOM 1025 C CA . THR A 1 138 ? -1.619 -35.553 49.759 1.00 38.47 138 THR A CA 1
ATOM 1026 C C . THR A 1 138 ? -0.706 -36.696 50.165 1.00 38.47 138 THR A C 1
ATOM 1028 O O . THR A 1 138 ? -0.732 -37.718 49.441 1.00 38.47 138 THR A O 1
#

InterPro domains:
  IPR000407 Nucleoside phosphatase GDA1/CD39 [PF01150] (1-110)
  IPR000407 Nucleoside phosphatase GDA1/CD39 [PS01238] (86-101)
  IPR000407 Nucleoside phosphatase GDA1/CD39 [PTHR11782] (2-116)

Organism: NCBI:txid141414

Secondary structure (DSSP, 8-state):
---SS-HHHHHHHT-HHHHHHHHHHHHHHHTTTS-HHHHTTSB--EEE-HHHHTS-HHHHHHHHHHHHHHHHTTSSB--GGGEEEPPHHHHHHHHHHHHHHHHTTT--------------------S-----------